Protein AF-A0A101XFW3-F1 (afdb_monomer)

Sequence (65 aa):
MLDEGVDVPDVDVVVILGGTSSARQFIQRMGRALRLKPHKAKIYEVITASTREVNTAKRRKKGVA

Nearest PDB structures (foldseek):
  5jxt-assembly1_F  TM=6.404E-01  e=1.025E+00  Thermothelomyces thermophilus ATCC 42464

Foldseek 3Di:
DPPPDDQPPDAQEAEAEDQPDALVVVVVVCCSPVPDDPDDHYYHYDADPPDPSVVSVVVSVVVVD

Structure (mmCIF, N/CA/C/O backbone):
data_AF-A0A101XFW3-F1
#
_entry.id   AF-A0A101XFW3-F1
#
loop_
_atom_site.group_PDB
_atom_site.id
_atom_site.type_symbol
_atom_site.label_atom_id
_atom_site.label_alt_id
_atom_site.label_comp_id
_atom_site.label_asym_id
_atom_site.label_entity_id
_atom_site.label_seq_id
_atom_site.pdbx_PDB_ins_code
_atom_site.Cartn_x
_atom_site.Cartn_y
_atom_site.Cartn_z
_atom_site.occupancy
_atom_site.B_iso_or_equiv
_atom_site.auth_seq_id
_atom_site.auth_comp_id
_atom_site.auth_asym_id
_atom_site.auth_atom_id
_atom_site.pdbx_PDB_model_num
ATOM 1 N N . MET A 1 1 ? 8.694 -11.946 7.911 1.00 42.47 1 MET A N 1
ATOM 2 C CA . MET A 1 1 ? 9.339 -10.627 7.775 1.00 42.47 1 MET A CA 1
ATOM 3 C C . 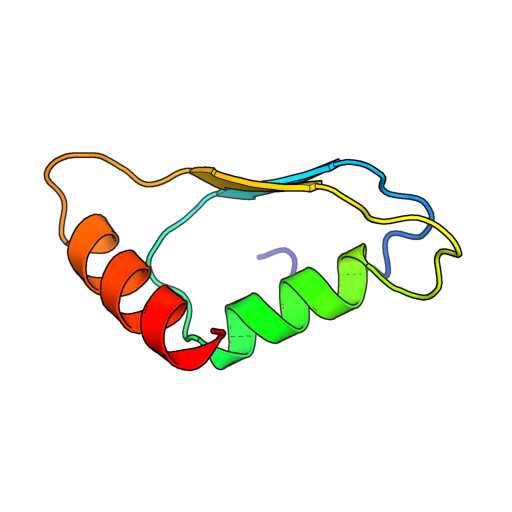MET A 1 1 ? 10.230 -10.687 6.543 1.00 42.47 1 MET A C 1
ATOM 5 O O . MET A 1 1 ? 11.279 -11.303 6.612 1.00 42.47 1 MET A O 1
ATOM 9 N N . LEU A 1 2 ? 9.785 -10.148 5.401 1.00 43.41 2 LEU A N 1
ATOM 10 C CA . LEU A 1 2 ? 10.700 -9.777 4.310 1.00 43.41 2 LEU A CA 1
ATOM 11 C C . LEU A 1 2 ? 11.286 -8.410 4.695 1.00 43.41 2 LEU A C 1
ATOM 13 O O . LEU A 1 2 ? 10.849 -7.373 4.202 1.00 43.41 2 LEU A O 1
ATOM 17 N N . ASP A 1 3 ? 12.169 -8.416 5.694 1.00 60.84 3 ASP A N 1
ATOM 18 C CA . ASP A 1 3 ? 12.919 -7.237 6.156 1.00 60.84 3 ASP A CA 1
ATOM 19 C C . ASP A 1 3 ? 14.389 -7.294 5.711 1.00 60.84 3 ASP A C 1
ATOM 21 O O . ASP A 1 3 ? 15.117 -6.302 5.784 1.00 60.84 3 ASP A O 1
ATOM 25 N N . GLU A 1 4 ? 14.810 -8.418 5.135 1.00 44.22 4 GLU A N 1
ATOM 26 C CA . GLU A 1 4 ? 16.030 -8.502 4.348 1.00 44.22 4 GLU A CA 1
ATOM 27 C C . GLU A 1 4 ? 15.789 -7.778 3.029 1.00 44.22 4 GLU A C 1
ATOM 29 O O . GLU A 1 4 ? 14.896 -8.147 2.282 1.00 44.22 4 GLU A O 1
ATOM 34 N N . GLY A 1 5 ? 16.518 -6.684 2.804 1.00 42.09 5 GLY A N 1
ATOM 35 C CA . GLY A 1 5 ? 17.306 -6.403 1.591 1.00 42.09 5 GLY A CA 1
ATOM 36 C C . GLY A 1 5 ? 16.871 -6.808 0.172 1.00 42.09 5 GLY A C 1
ATOM 37 O O . GLY A 1 5 ? 17.674 -6.580 -0.720 1.00 42.09 5 GLY A O 1
ATOM 38 N N . VAL A 1 6 ? 15.697 -7.379 -0.093 1.00 51.19 6 VAL A N 1
ATOM 39 C CA . VAL A 1 6 ? 15.303 -7.825 -1.429 1.00 51.19 6 VAL A CA 1
ATOM 40 C C . VAL A 1 6 ? 14.816 -6.600 -2.190 1.00 51.19 6 VAL A C 1
ATOM 42 O O . VAL A 1 6 ? 13.682 -6.142 -2.039 1.00 51.19 6 VAL A O 1
ATOM 45 N N . ASP A 1 7 ? 15.736 -6.014 -2.945 1.00 58.31 7 ASP A N 1
ATOM 46 C CA . ASP A 1 7 ? 15.400 -5.191 -4.097 1.00 58.31 7 ASP A CA 1
ATOM 47 C C . ASP A 1 7 ? 14.759 -6.148 -5.106 1.00 58.31 7 ASP A C 1
ATOM 49 O O . ASP A 1 7 ? 15.408 -7.097 -5.547 1.00 58.31 7 ASP A O 1
ATOM 53 N N . VAL A 1 8 ? 13.462 -5.986 -5.369 1.00 59.66 8 VAL A N 1
ATOM 54 C CA . VAL A 1 8 ? 12.769 -6.764 -6.401 1.00 59.66 8 VAL A CA 1
ATOM 55 C C . VAL A 1 8 ? 12.740 -5.866 -7.631 1.00 59.66 8 VAL A C 1
ATOM 57 O O . VAL A 1 8 ? 11.836 -5.035 -7.744 1.00 59.66 8 VAL A O 1
ATOM 60 N N . PRO A 1 9 ? 13.746 -5.949 -8.519 1.00 62.03 9 PRO A N 1
ATOM 61 C CA . PRO A 1 9 ? 13.702 -5.210 -9.762 1.00 62.03 9 PRO A CA 1
ATOM 62 C C . PRO A 1 9 ? 12.552 -5.739 -10.620 1.00 62.03 9 PRO A C 1
ATOM 64 O O . PRO A 1 9 ? 12.179 -6.908 -10.556 1.00 62.03 9 PRO A O 1
ATOM 67 N N . ASP A 1 10 ? 12.019 -4.855 -11.451 1.00 66.12 10 ASP A N 1
ATOM 68 C CA . ASP A 1 10 ? 11.074 -5.197 -12.509 1.00 66.12 10 ASP A CA 1
ATOM 69 C C . ASP A 1 10 ? 9.635 -5.577 -12.090 1.00 66.12 10 ASP A C 1
ATOM 71 O O . ASP A 1 10 ? 8.986 -6.407 -12.717 1.00 66.12 10 ASP A O 1
ATOM 75 N N . VAL A 1 11 ? 9.055 -4.910 -11.083 1.00 70.69 11 VAL A N 1
ATOM 76 C CA . VAL A 1 11 ? 7.643 -5.138 -10.703 1.00 70.69 11 VAL A CA 1
ATOM 77 C C . VAL A 1 11 ? 6.710 -4.104 -11.338 1.00 70.69 11 VAL A C 1
ATOM 79 O O . VAL A 1 11 ? 6.936 -2.903 -11.210 1.00 70.69 11 VAL A O 1
ATOM 82 N N . ASP A 1 12 ? 5.659 -4.543 -12.033 1.00 73.81 12 ASP A N 1
ATOM 83 C CA . ASP A 1 12 ? 4.608 -3.640 -12.549 1.00 73.81 12 ASP A CA 1
ATOM 84 C C . ASP A 1 12 ? 3.426 -3.497 -11.573 1.00 73.81 12 ASP A C 1
ATOM 86 O O . ASP A 1 12 ? 2.697 -2.497 -11.594 1.00 73.81 12 ASP A O 1
ATOM 90 N N . VAL A 1 13 ? 3.243 -4.493 -10.698 1.00 79.38 13 VAL A N 1
ATOM 91 C CA . VAL A 1 13 ? 2.168 -4.552 -9.703 1.00 79.38 13 VAL A CA 1
ATOM 92 C C . VAL A 1 13 ? 2.718 -4.985 -8.349 1.00 79.38 13 VAL A C 1
ATOM 94 O O . VAL A 1 13 ? 3.285 -6.064 -8.216 1.00 79.38 13 VAL A O 1
ATOM 97 N N . VAL A 1 14 ? 2.484 -4.173 -7.320 1.00 80.12 14 VAL A N 1
ATOM 98 C CA . VAL A 1 14 ? 2.875 -4.471 -5.938 1.00 80.12 14 VAL A CA 1
ATOM 99 C C . VAL A 1 14 ? 1.622 -4.679 -5.104 1.00 80.12 14 VAL A C 1
ATOM 101 O O . VAL A 1 14 ? 0.744 -3.818 -5.085 1.00 80.12 14 VAL A O 1
ATOM 104 N N . VAL A 1 15 ? 1.546 -5.799 -4.388 1.00 83.31 15 VAL A N 1
ATOM 105 C CA . VAL A 1 15 ? 0.466 -6.074 -3.435 1.00 83.31 15 VAL A CA 1
ATOM 106 C C . VAL A 1 15 ? 1.050 -6.104 -2.030 1.00 83.31 15 VAL A C 1
ATOM 108 O O . VAL A 1 15 ? 1.880 -6.949 -1.704 1.00 83.31 15 VAL A O 1
ATOM 111 N N . ILE A 1 16 ? 0.619 -5.166 -1.191 1.00 79.81 16 ILE A N 1
ATOM 112 C CA . ILE A 1 16 ? 1.028 -5.076 0.209 1.00 79.81 16 ILE A CA 1
ATOM 113 C C . ILE A 1 16 ? -0.086 -5.678 1.063 1.00 79.81 16 ILE A C 1
ATOM 115 O O . ILE A 1 16 ? -1.204 -5.162 1.101 1.00 79.81 16 ILE A O 1
ATOM 119 N N . LEU A 1 17 ? 0.235 -6.775 1.748 1.00 77.81 17 LEU A N 1
ATOM 120 C CA . LEU A 1 17 ? -0.650 -7.434 2.702 1.00 77.81 17 LEU A CA 1
ATOM 121 C C . LEU A 1 17 ? -0.283 -6.975 4.123 1.00 77.81 17 LEU A C 1
ATOM 123 O O . LEU A 1 17 ? 0.850 -7.180 4.566 1.00 77.81 17 LEU A O 1
ATOM 127 N N . GLY A 1 18 ? -1.229 -6.354 4.832 1.00 69.31 18 GLY A N 1
ATOM 128 C CA . GLY A 1 18 ? -1.114 -6.042 6.263 1.00 69.31 18 GLY A CA 1
ATOM 129 C C . GLY A 1 18 ? -1.176 -4.550 6.609 1.00 69.31 18 GLY A C 1
ATOM 130 O O . GLY A 1 18 ? -0.516 -3.717 5.987 1.00 69.31 18 GLY A O 1
ATOM 131 N N . GLY A 1 19 ? -1.954 -4.211 7.646 1.00 65.00 19 GLY A N 1
ATOM 132 C CA . GLY A 1 19 ? -2.344 -2.832 7.956 1.00 65.00 19 GLY A CA 1
ATOM 133 C C . GLY A 1 19 ? -1.616 -2.128 9.111 1.00 65.00 19 GLY A C 1
ATOM 134 O O . GLY A 1 19 ? -1.921 -0.962 9.365 1.00 65.00 19 GLY A O 1
ATOM 135 N N . THR A 1 20 ? -0.676 -2.770 9.816 1.00 61.50 20 THR A N 1
ATOM 136 C CA . THR A 1 20 ? -0.106 -2.249 11.086 1.00 61.50 20 THR A CA 1
ATOM 137 C C . THR A 1 20 ? 1.267 -1.575 10.991 1.00 61.50 20 THR A C 1
ATOM 139 O O . THR A 1 20 ? 1.723 -0.993 11.975 1.00 61.50 20 THR A O 1
ATOM 142 N N . SER A 1 21 ? 1.934 -1.596 9.836 1.00 64.38 21 SER A N 1
ATOM 143 C CA . SER A 1 21 ? 3.249 -0.963 9.658 1.00 64.38 21 SER A CA 1
ATOM 144 C C . SER A 1 21 ? 3.168 0.570 9.651 1.00 64.38 21 SER A C 1
ATOM 146 O O . SER A 1 21 ? 2.172 1.166 9.229 1.00 64.38 21 SER A O 1
ATOM 148 N N . SER A 1 22 ? 4.221 1.243 10.122 1.00 74.50 22 SER A N 1
ATOM 149 C CA . SER A 1 22 ? 4.267 2.712 10.133 1.00 74.50 22 SER A CA 1
ATOM 150 C C . SER A 1 22 ? 4.214 3.285 8.708 1.00 74.50 22 SER A C 1
ATOM 152 O O . SER A 1 22 ? 4.591 2.622 7.739 1.00 74.50 22 SER A O 1
ATOM 154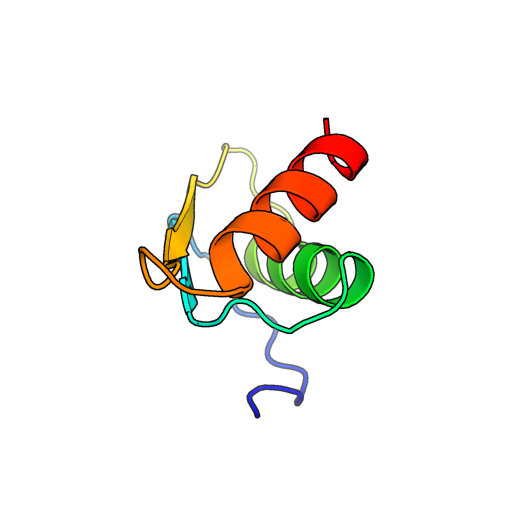 N N . ALA A 1 23 ? 3.790 4.546 8.560 1.00 77.56 23 ALA A N 1
ATOM 155 C CA . ALA A 1 23 ? 3.805 5.232 7.262 1.00 77.56 23 ALA A CA 1
ATOM 156 C C . ALA A 1 23 ? 5.192 5.184 6.593 1.00 77.56 23 ALA A C 1
ATOM 158 O O . ALA A 1 23 ? 5.298 4.954 5.391 1.00 77.56 23 ALA A O 1
ATOM 159 N N . ARG A 1 24 ? 6.260 5.299 7.394 1.00 80.31 24 ARG A N 1
ATOM 160 C CA . ARG A 1 24 ? 7.647 5.207 6.930 1.00 80.31 24 ARG A CA 1
ATOM 161 C C . ARG A 1 24 ? 7.980 3.830 6.350 1.00 80.31 24 ARG A C 1
ATOM 163 O O . ARG A 1 24 ? 8.565 3.764 5.276 1.00 80.31 24 ARG A O 1
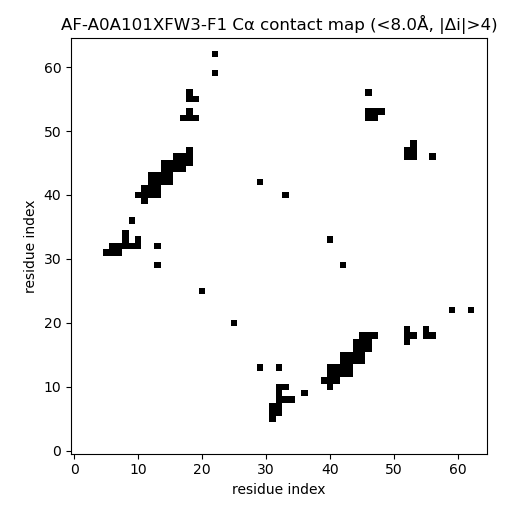ATOM 170 N N . GLN A 1 25 ? 7.589 2.744 7.018 1.00 80.00 25 GLN A N 1
ATOM 171 C CA . GLN A 1 25 ? 7.817 1.382 6.514 1.00 80.00 25 GLN A CA 1
ATOM 172 C C . GLN A 1 25 ? 7.060 1.123 5.207 1.00 80.00 25 GLN A C 1
ATOM 174 O O . GLN A 1 25 ? 7.605 0.505 4.298 1.00 80.00 25 GLN A O 1
ATOM 179 N N . PHE A 1 26 ? 5.830 1.628 5.084 1.00 79.06 26 PHE A N 1
ATOM 180 C CA . PHE A 1 26 ? 5.052 1.522 3.850 1.00 79.06 26 PHE A CA 1
ATOM 181 C C . PHE A 1 26 ? 5.751 2.222 2.677 1.00 79.06 26 PHE A C 1
ATOM 183 O O . PHE A 1 26 ? 5.989 1.593 1.650 1.00 79.06 26 PHE A O 1
ATOM 190 N N . ILE A 1 27 ? 6.175 3.478 2.856 1.00 80.38 27 ILE A N 1
ATOM 191 C CA . ILE A 1 27 ? 6.908 4.241 1.831 1.00 80.38 27 ILE A CA 1
ATOM 192 C C . ILE A 1 27 ? 8.209 3.535 1.437 1.00 80.38 27 ILE A C 1
ATOM 194 O O . ILE A 1 27 ? 8.519 3.429 0.255 1.00 80.38 27 ILE A O 1
ATOM 198 N N . GLN A 1 28 ? 8.950 3.000 2.407 1.00 79.94 28 GLN A N 1
ATOM 199 C CA . GLN A 1 28 ? 10.190 2.270 2.136 1.00 79.94 28 GLN A CA 1
ATOM 200 C C . GLN A 1 28 ? 9.950 0.972 1.352 1.00 79.94 28 GLN A C 1
ATOM 202 O O . GLN A 1 28 ? 10.720 0.669 0.444 1.00 79.94 28 GLN A O 1
ATOM 207 N N . ARG A 1 29 ? 8.879 0.224 1.655 1.00 79.06 29 ARG A N 1
ATOM 208 C CA . ARG A 1 29 ? 8.487 -0.975 0.891 1.00 79.06 29 ARG A CA 1
ATOM 209 C C . ARG A 1 29 ? 8.100 -0.624 -0.542 1.00 79.06 29 ARG A C 1
ATOM 211 O O . ARG A 1 29 ? 8.565 -1.283 -1.465 1.00 79.06 29 ARG A O 1
ATOM 218 N N . MET A 1 30 ? 7.317 0.441 -0.729 1.00 78.94 30 MET A N 1
ATOM 219 C CA . MET A 1 30 ? 6.999 0.947 -2.068 1.00 78.94 30 MET A CA 1
ATOM 220 C C . MET A 1 30 ? 8.272 1.353 -2.820 1.00 78.94 30 MET A C 1
ATOM 222 O O . MET A 1 30 ? 8.452 0.957 -3.962 1.00 78.94 30 MET A O 1
ATOM 226 N N . GLY A 1 31 ? 9.183 2.085 -2.175 1.00 79.62 31 GLY A N 1
ATOM 227 C CA . GLY A 1 31 ? 10.428 2.546 -2.793 1.00 79.62 31 GLY A CA 1
ATOM 228 C C . GLY A 1 31 ? 11.360 1.417 -3.246 1.00 79.62 31 GLY A C 1
ATOM 229 O O . GLY A 1 31 ? 12.019 1.566 -4.268 1.00 79.62 31 GLY A O 1
ATOM 230 N N . ARG A 1 32 ? 11.383 0.282 -2.531 1.00 77.38 32 ARG A N 1
ATOM 231 C CA . ARG A 1 32 ? 12.126 -0.923 -2.949 1.00 77.38 32 ARG A CA 1
ATOM 232 C C . ARG A 1 32 ? 11.509 -1.583 -4.180 1.00 77.38 32 ARG A C 1
ATOM 234 O O . ARG A 1 32 ? 12.231 -2.003 -5.065 1.00 77.38 32 ARG A O 1
ATOM 241 N N . ALA A 1 33 ? 10.183 -1.650 -4.252 1.00 73.00 33 ALA A N 1
ATOM 242 C CA . ALA A 1 33 ? 9.497 -2.298 -5.369 1.00 73.00 33 ALA A CA 1
ATOM 243 C C . ALA A 1 33 ? 9.382 -1.411 -6.627 1.00 73.00 33 ALA A C 1
ATOM 245 O O . ALA A 1 33 ? 9.235 -1.919 -7.732 1.00 73.00 33 ALA A O 1
ATOM 246 N N . LEU A 1 34 ? 9.435 -0.084 -6.469 1.00 72.75 34 LEU A N 1
ATOM 247 C CA . LEU A 1 34 ? 9.284 0.901 -7.549 1.00 72.75 34 LEU A CA 1
ATOM 248 C C . LEU A 1 34 ? 10.620 1.417 -8.116 1.00 72.75 34 LEU A C 1
ATOM 250 O O . LEU A 1 34 ? 10.638 2.437 -8.812 1.00 72.75 34 LEU A O 1
ATOM 254 N N . ARG A 1 35 ? 11.753 0.791 -7.783 1.00 68.00 35 ARG A N 1
ATOM 255 C CA . ARG A 1 35 ? 13.073 1.333 -8.117 1.00 68.00 35 ARG A CA 1
ATOM 256 C C . ARG A 1 35 ? 13.263 1.430 -9.643 1.00 68.00 35 ARG A C 1
ATOM 258 O O . ARG A 1 35 ? 13.232 0.426 -10.341 1.00 68.00 35 ARG A O 1
ATOM 265 N N . LEU A 1 36 ? 13.465 2.665 -10.123 1.00 58.62 36 LEU A N 1
ATOM 266 C CA . LEU A 1 36 ? 13.855 3.070 -11.487 1.00 58.62 36 LEU A CA 1
ATOM 267 C C . LEU A 1 36 ? 13.099 2.363 -12.629 1.00 58.62 36 LEU A C 1
ATOM 269 O O . LEU A 1 36 ? 13.675 1.567 -13.368 1.00 58.62 36 LEU A O 1
ATOM 273 N N . LYS A 1 37 ? 11.829 2.732 -12.835 1.00 65.06 37 LYS A N 1
ATOM 274 C CA . LYS A 1 37 ? 11.103 2.428 -14.078 1.00 65.06 37 LYS A CA 1
ATOM 275 C C . LYS A 1 37 ? 10.712 3.701 -14.839 1.00 65.06 37 LYS A C 1
ATOM 277 O O . LYS A 1 37 ? 10.349 4.692 -14.204 1.00 65.06 37 LYS A O 1
ATOM 282 N N . PRO A 1 38 ? 10.747 3.683 -16.188 1.00 68.81 38 PRO A N 1
ATOM 283 C CA . PRO A 1 38 ? 10.252 4.785 -17.016 1.00 68.81 38 PRO A CA 1
ATOM 284 C C . PRO A 1 38 ? 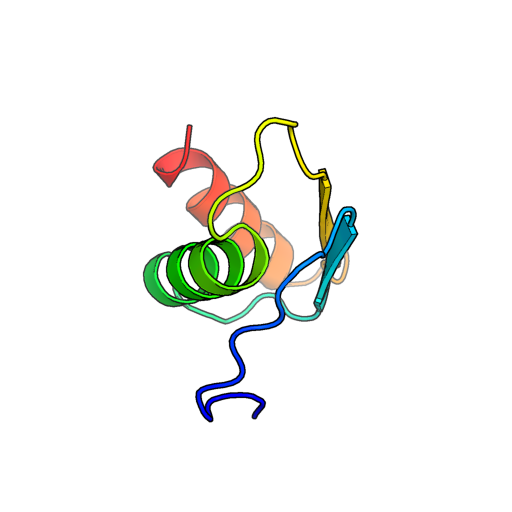8.716 4.889 -17.002 1.00 68.81 38 PRO A C 1
ATOM 286 O O . PRO A 1 38 ? 8.161 5.916 -17.390 1.00 68.81 38 PRO A O 1
ATOM 289 N N . HIS A 1 39 ? 8.020 3.842 -16.546 1.00 73.19 39 HIS A N 1
ATOM 290 C CA . HIS A 1 39 ? 6.562 3.746 -16.500 1.00 73.19 39 HIS A CA 1
ATOM 291 C C . HIS A 1 39 ? 6.007 3.661 -15.072 1.00 73.19 39 HIS A C 1
ATOM 293 O O . HIS A 1 39 ? 6.677 3.245 -14.129 1.00 73.19 39 HIS A O 1
ATOM 299 N N . LYS A 1 40 ? 4.741 4.070 -14.912 1.00 74.75 40 LYS A N 1
ATOM 300 C CA . LYS A 1 40 ? 4.029 4.048 -13.626 1.00 74.75 40 LYS A CA 1
ATOM 301 C C . LYS A 1 40 ? 3.661 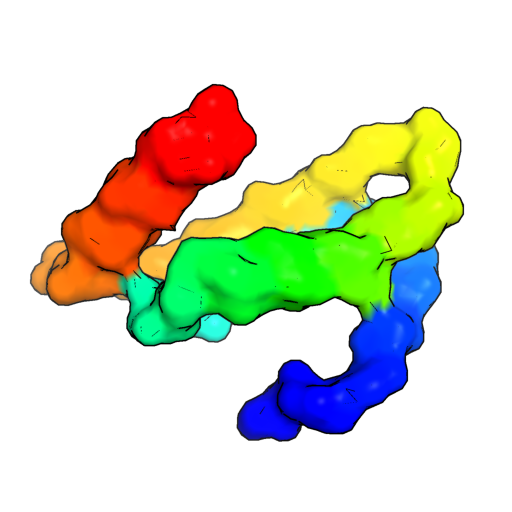2.612 -13.241 1.00 74.75 40 LYS A C 1
ATOM 303 O O . LYS A 1 40 ? 2.920 1.962 -13.974 1.00 74.75 40 LYS A O 1
ATOM 308 N N . ALA A 1 41 ? 4.089 2.159 -12.068 1.00 78.81 41 ALA A N 1
ATOM 309 C CA . ALA A 1 41 ? 3.642 0.893 -11.484 1.00 78.81 41 ALA A CA 1
ATOM 310 C C . ALA A 1 41 ? 2.391 1.072 -10.603 1.00 78.81 41 ALA A C 1
ATOM 312 O O . ALA A 1 41 ? 2.108 2.162 -10.093 1.00 78.81 41 ALA A O 1
ATOM 313 N N . LYS A 1 42 ? 1.615 -0.008 -10.448 1.00 83.12 42 LYS A N 1
ATOM 314 C CA . LYS A 1 42 ? 0.384 -0.034 -9.642 1.00 83.12 42 LYS A CA 1
ATOM 315 C C . LYS A 1 42 ? 0.659 -0.639 -8.272 1.00 83.12 42 LYS A C 1
ATOM 317 O O . LYS A 1 42 ? 1.283 -1.690 -8.167 1.00 83.12 42 LYS A O 1
ATOM 322 N N . ILE A 1 43 ? 0.139 -0.004 -7.226 1.00 80.44 43 ILE A N 1
ATOM 323 C CA . ILE A 1 43 ? 0.259 -0.492 -5.850 1.00 80.44 43 ILE A CA 1
ATOM 324 C C . ILE A 1 43 ? -1.133 -0.736 -5.290 1.00 80.44 43 ILE A C 1
ATOM 326 O O . ILE A 1 43 ? -1.971 0.166 -5.262 1.00 80.44 43 ILE A O 1
ATOM 330 N N . TYR A 1 44 ? -1.347 -1.959 -4.823 1.00 85.56 44 TYR A N 1
ATOM 331 C CA . TYR A 1 44 ? -2.535 -2.377 -4.107 1.00 85.56 44 TYR A CA 1
ATOM 332 C C . TYR A 1 44 ? -2.181 -2.636 -2.650 1.00 85.56 44 TYR A C 1
ATOM 334 O O . TYR A 1 44 ? -1.162 -3.243 -2.324 1.00 85.56 44 TYR A O 1
ATOM 342 N N . GLU A 1 45 ? -3.060 -2.188 -1.770 1.00 84.81 45 GLU A N 1
ATOM 343 C CA . GLU A 1 45 ? -2.999 -2.481 -0.350 1.00 84.81 45 GLU A CA 1
ATOM 344 C C . GLU A 1 45 ? -4.246 -3.278 0.011 1.00 84.81 45 GLU A C 1
ATOM 346 O O . GLU A 1 45 ? -5.368 -2.836 -0.251 1.00 84.81 45 GLU A O 1
ATOM 351 N N . VAL A 1 46 ? -4.051 -4.456 0.597 1.00 87.12 46 VAL A N 1
ATOM 352 C CA . VAL A 1 46 ? -5.156 -5.271 1.100 1.00 87.12 46 VAL A CA 1
ATOM 353 C C . VAL A 1 46 ? -5.336 -4.962 2.576 1.00 87.12 46 VAL A C 1
ATOM 355 O O . VAL A 1 46 ? -4.411 -5.114 3.375 1.00 87.12 46 VAL A O 1
ATOM 358 N N . ILE A 1 47 ? -6.542 -4.519 2.921 1.00 86.06 47 ILE A N 1
ATOM 359 C CA . ILE A 1 47 ? -6.917 -4.095 4.268 1.00 86.06 47 ILE A CA 1
ATOM 360 C C . ILE A 1 47 ? -8.092 -4.947 4.718 1.00 86.06 47 ILE A C 1
ATOM 362 O O . ILE A 1 47 ? -9.085 -5.071 3.996 1.00 86.06 47 ILE A O 1
ATOM 366 N N . THR A 1 48 ? -8.017 -5.476 5.935 1.00 88.50 48 THR A N 1
ATOM 367 C CA . THR A 1 48 ? -9.133 -6.225 6.506 1.00 88.50 48 THR A CA 1
ATOM 368 C C . THR A 1 48 ? -10.260 -5.263 6.871 1.00 88.50 48 THR A C 1
ATOM 370 O O . THR A 1 48 ? -10.102 -4.386 7.731 1.00 88.50 48 THR A O 1
ATOM 373 N N . ALA A 1 49 ? -11.412 -5.415 6.217 1.00 86.69 49 ALA A N 1
ATOM 374 C CA . ALA A 1 49 ? -12.594 -4.606 6.489 1.00 86.69 49 ALA A CA 1
ATOM 375 C C . ALA A 1 49 ? -13.061 -4.760 7.946 1.00 86.69 49 ALA A C 1
ATOM 377 O O . ALA A 1 49 ? -12.837 -5.787 8.581 1.00 86.69 49 ALA A O 1
ATOM 378 N N . SER A 1 50 ? -13.708 -3.721 8.481 1.00 89.19 50 SER A N 1
ATOM 379 C CA . SER A 1 50 ? -14.243 -3.703 9.855 1.00 89.19 50 SER A CA 1
ATOM 380 C C . SER A 1 50 ? -13.203 -3.903 10.968 1.00 89.19 50 SER A C 1
ATOM 382 O O . SER A 1 50 ? -13.558 -4.193 12.107 1.00 89.19 50 SER A O 1
ATOM 384 N N . THR A 1 51 ? -11.918 -3.693 10.674 1.00 87.06 51 THR A N 1
ATOM 385 C CA . THR A 1 51 ? -10.841 -3.735 11.670 1.00 87.06 51 THR A CA 1
ATOM 386 C C . THR A 1 51 ? -10.207 -2.360 11.884 1.00 87.06 51 THR A C 1
ATOM 388 O O . THR A 1 51 ? -10.423 -1.405 11.130 1.00 87.06 51 THR A O 1
ATOM 391 N N . ARG A 1 52 ? -9.348 -2.263 12.906 1.00 84.81 52 ARG A N 1
ATOM 392 C CA . ARG A 1 52 ? -8.519 -1.073 13.159 1.00 84.81 52 ARG A CA 1
ATOM 393 C C . ARG A 1 52 ? -7.594 -0.721 11.987 1.00 84.81 52 ARG A C 1
ATOM 395 O O . ARG A 1 52 ? -7.201 0.440 11.877 1.00 84.81 52 ARG A O 1
ATOM 402 N N . GLU A 1 53 ? -7.295 -1.668 11.095 1.00 84.19 53 GLU A N 1
ATOM 403 C CA . GLU A 1 53 ? -6.446 -1.442 9.920 1.00 84.19 53 GLU A CA 1
ATOM 404 C C . GLU A 1 53 ? -7.015 -0.366 8.987 1.00 84.19 53 GLU A C 1
ATOM 406 O O . GLU A 1 53 ? -6.255 0.423 8.427 1.00 84.19 53 GLU A O 1
ATOM 411 N N . VAL A 1 54 ? -8.345 -0.250 8.894 1.00 87.81 54 VAL A N 1
ATOM 412 C CA . VAL A 1 54 ? -9.022 0.760 8.063 1.00 87.81 54 VAL A CA 1
ATOM 413 C C . VAL A 1 54 ? -8.635 2.179 8.486 1.00 87.81 54 VAL A C 1
ATOM 415 O O . VAL A 1 54 ? -8.341 3.036 7.650 1.00 87.81 54 VAL A O 1
ATOM 418 N N . ASN A 1 55 ? -8.612 2.443 9.793 1.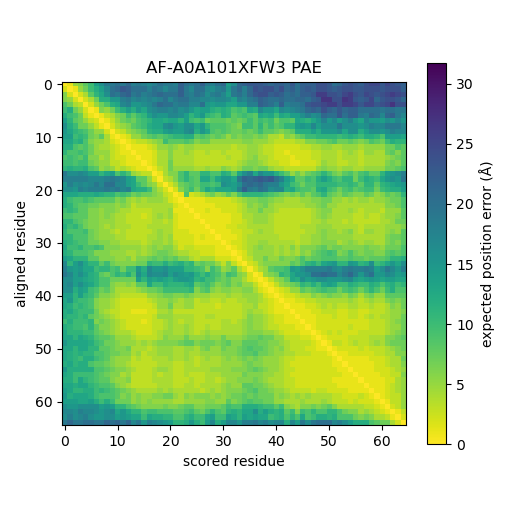00 87.69 55 ASN A N 1
ATOM 419 C CA . ASN A 1 55 ? -8.271 3.761 10.325 1.00 87.69 55 ASN A CA 1
ATOM 420 C C . ASN A 1 55 ? -6.783 4.070 10.144 1.00 87.69 55 ASN A C 1
ATOM 422 O O . ASN A 1 55 ? -6.428 5.196 9.787 1.00 87.69 55 ASN A O 1
ATOM 426 N N . THR A 1 56 ? -5.924 3.070 10.345 1.00 84.75 56 THR A N 1
ATOM 427 C CA . THR A 1 56 ? -4.479 3.189 10.124 1.00 84.75 56 THR A CA 1
ATOM 428 C C . THR A 1 56 ? -4.169 3.504 8.660 1.00 84.75 56 THR A C 1
ATOM 430 O O . THR A 1 56 ? -3.450 4.466 8.382 1.00 84.75 56 THR A O 1
ATOM 433 N N . ALA A 1 57 ? -4.782 2.782 7.719 1.00 83.19 57 ALA A N 1
ATOM 434 C CA . ALA A 1 57 ? -4.602 3.006 6.288 1.00 83.19 57 ALA A CA 1
ATOM 435 C C . ALA A 1 57 ? -5.110 4.386 5.839 1.00 83.19 57 ALA A C 1
ATOM 437 O O . ALA A 1 57 ? -4.403 5.112 5.137 1.00 83.19 57 ALA A O 1
ATOM 438 N N . LYS A 1 58 ? -6.293 4.815 6.309 1.00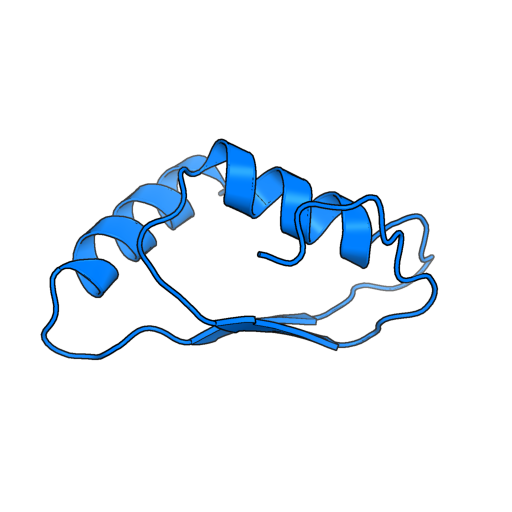 85.69 58 LYS A N 1
ATOM 439 C CA . LYS A 1 58 ? -6.828 6.160 6.019 1.00 85.69 58 LYS A CA 1
ATOM 440 C C . LYS A 1 58 ? -5.891 7.272 6.495 1.00 85.69 58 LYS A C 1
ATOM 44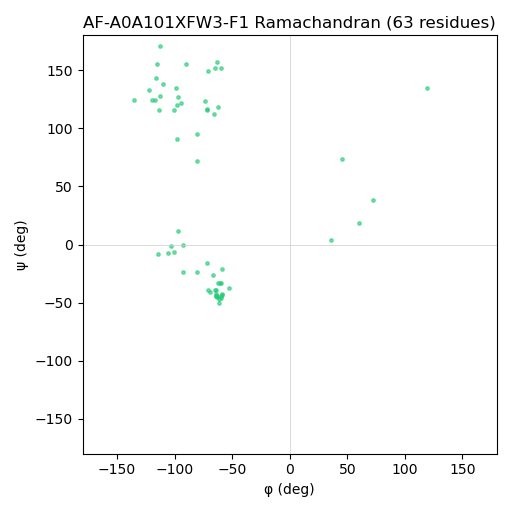2 O O . LYS A 1 58 ? -5.680 8.241 5.769 1.00 85.69 58 LYS A O 1
ATOM 447 N N . ARG A 1 59 ? -5.328 7.146 7.703 1.00 84.06 59 ARG A N 1
ATOM 448 C CA . ARG A 1 59 ? -4.363 8.118 8.248 1.00 84.06 59 ARG A CA 1
ATOM 449 C C . ARG A 1 59 ? -3.079 8.153 7.424 1.00 84.06 59 ARG A C 1
ATOM 451 O O . ARG A 1 59 ? -2.595 9.236 7.119 1.00 84.06 59 ARG A O 1
ATOM 458 N N . ARG A 1 60 ? -2.571 6.987 7.018 1.00 83.38 60 ARG A N 1
ATOM 459 C CA . ARG A 1 60 ? -1.372 6.865 6.181 1.00 83.38 60 ARG A CA 1
ATOM 460 C C . ARG A 1 60 ? -1.561 7.498 4.802 1.00 83.38 60 ARG A C 1
ATOM 462 O O . ARG A 1 60 ? -0.700 8.261 4.381 1.00 83.38 60 ARG A O 1
ATOM 469 N N . LYS A 1 61 ? -2.699 7.266 4.138 1.00 78.31 61 LYS A N 1
ATOM 470 C CA . LYS A 1 61 ? -2.987 7.838 2.810 1.00 78.31 61 LYS A CA 1
ATOM 471 C C . LYS A 1 61 ? -2.997 9.372 2.809 1.00 78.31 61 LYS A C 1
ATOM 473 O O . LYS A 1 61 ? -2.570 9.970 1.832 1.00 78.31 61 LYS A O 1
ATOM 478 N N . LYS A 1 62 ? -3.421 10.009 3.909 1.00 78.00 62 LYS A N 1
ATOM 479 C CA . LYS A 1 62 ? -3.396 11.478 4.050 1.00 78.00 62 LYS A 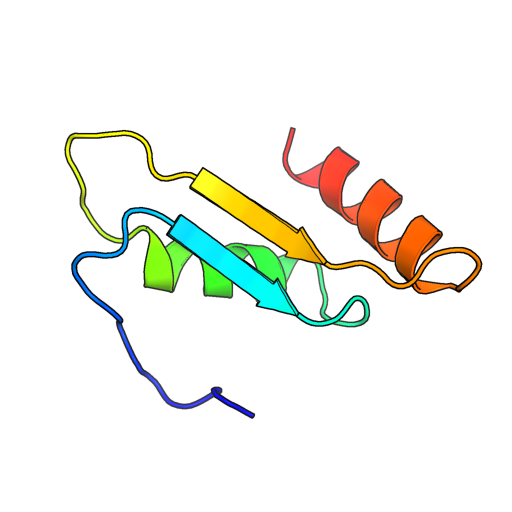CA 1
ATOM 480 C C . LYS A 1 62 ? -1.988 12.082 4.094 1.00 78.00 62 LYS A C 1
ATOM 482 O O . LYS A 1 62 ? -1.853 13.248 3.768 1.00 78.00 62 LYS A O 1
ATOM 487 N N . GLY A 1 63 ? -0.972 11.329 4.522 1.00 68.25 63 GLY A N 1
ATOM 488 C CA . GLY A 1 63 ? 0.414 11.813 4.606 1.00 68.25 63 GLY A CA 1
ATOM 489 C C . GLY A 1 63 ? 1.265 11.531 3.364 1.00 68.25 63 GLY A C 1
ATOM 490 O O . GLY A 1 63 ? 2.450 11.841 3.373 1.00 68.25 63 GLY A O 1
ATOM 491 N N . VAL A 1 64 ? 0.691 10.886 2.343 1.00 64.88 64 VAL A N 1
ATOM 492 C CA . VAL A 1 64 ? 1.367 10.500 1.088 1.00 64.88 64 VAL A CA 1
ATOM 493 C C . VAL A 1 64 ? 0.787 11.259 -0.121 1.00 64.88 64 VAL A C 1
ATOM 495 O O . VAL A 1 64 ? 1.334 11.160 -1.215 1.00 64.88 64 VAL A O 1
ATOM 498 N N . ALA A 1 65 ? -0.314 11.996 0.072 1.00 52.12 65 ALA A N 1
ATOM 499 C CA . ALA A 1 65 ? -0.975 12.810 -0.948 1.00 52.12 65 ALA A CA 1
ATOM 500 C C . ALA A 1 65 ? -0.447 14.248 -0.959 1.00 52.12 65 ALA A C 1
ATOM 502 O O . ALA A 1 65 ? -0.142 14.758 0.143 1.00 52.12 65 ALA A O 1
#

Mean predicted aligned error: 7.87 Å

Solvent-accessible surface area (backbone atoms only — not comparable to full-atom values): 4190 Å² total; per-residue (Å²): 130,91,76,68,86,71,67,45,77,89,51,61,67,46,78,46,82,68,45,83,70,52,63,68,56,51,52,52,54,49,54,39,41,60,56,88,62,100,63,90,61,48,78,46,75,53,64,61,77,99,44,74,30,53,59,46,47,55,57,41,55,64,74,78,106

Radius of gyration: 12.4 Å; Cα contacts (8 Å, |Δi|>4): 61; chains: 1; bounding box: 32×23×30 Å

pLDDT: mean 73.86, std 12.19, range [42.09, 89.19]

Secondary structure (DSSP, 8-state):
---S-----S-SEEEEE-S-S-HHHHHHHHHHHTTT-SSPPEEEEE--TTSTHHHHHHHHHHTT-